Protein AF-A0A838JLQ8-F1 (afdb_monomer)

Structure (mmCIF, N/CA/C/O backbone):
data_AF-A0A838JLQ8-F1
#
_entry.id   AF-A0A838JLQ8-F1
#
loop_
_atom_site.group_PDB
_atom_site.id
_atom_site.type_symbol
_atom_site.label_atom_id
_atom_site.label_alt_id
_atom_site.label_comp_id
_atom_site.label_asym_id
_atom_site.label_entity_id
_atom_site.label_seq_id
_atom_site.pdbx_PDB_ins_code
_atom_site.Cartn_x
_atom_site.Cartn_y
_atom_site.Cartn_z
_atom_site.occupancy
_atom_site.B_iso_or_equiv
_atom_site.auth_seq_id
_atom_site.auth_comp_id
_atom_site.auth_asym_id
_atom_site.auth_atom_id
_atom_site.pdbx_PDB_model_num
ATOM 1 N N . MET A 1 1 ? -21.360 -3.131 9.258 1.00 67.12 1 MET A N 1
ATOM 2 C CA . MET A 1 1 ? -20.466 -2.332 8.387 1.00 67.12 1 MET A CA 1
ATOM 3 C C . MET A 1 1 ? -21.251 -1.895 7.160 1.00 67.12 1 MET A C 1
ATOM 5 O O . MET A 1 1 ? -21.848 -2.758 6.524 1.00 67.12 1 MET A O 1
ATOM 9 N N . ALA A 1 2 ? -21.303 -0.597 6.854 1.00 85.88 2 ALA A N 1
ATOM 10 C CA . ALA A 1 2 ? -21.999 -0.111 5.661 1.00 85.88 2 ALA A CA 1
ATOM 11 C C . ALA A 1 2 ? -21.368 -0.705 4.379 1.00 85.88 2 ALA A C 1
ATOM 13 O O . ALA A 1 2 ? -20.155 -0.934 4.361 1.00 85.88 2 ALA A O 1
ATOM 14 N N . PRO A 1 3 ? -22.140 -0.945 3.302 1.00 89.50 3 PRO A N 1
ATOM 15 C CA . PRO A 1 3 ? -21.611 -1.503 2.050 1.00 89.50 3 PRO A CA 1
ATOM 16 C C . PRO A 1 3 ? -20.455 -0.670 1.472 1.00 89.50 3 PRO A C 1
ATOM 18 O O . PRO A 1 3 ? -19.485 -1.226 0.968 1.00 89.50 3 PRO A O 1
ATOM 21 N N . GLN A 1 4 ? -20.504 0.652 1.648 1.00 91.88 4 GLN A N 1
ATOM 22 C CA . GLN A 1 4 ? -19.445 1.584 1.249 1.00 91.88 4 GLN A CA 1
ATOM 23 C C . GLN A 1 4 ? -18.125 1.329 1.995 1.00 91.88 4 GLN A C 1
ATOM 25 O O . GLN A 1 4 ? -17.062 1.324 1.386 1.00 91.88 4 GLN A O 1
ATOM 30 N N . ALA A 1 5 ? -18.185 1.047 3.300 1.00 89.38 5 ALA A N 1
ATOM 31 C CA . ALA A 1 5 ? -17.001 0.776 4.115 1.00 89.38 5 ALA A CA 1
ATOM 32 C C . ALA A 1 5 ? -16.344 -0.566 3.752 1.00 89.38 5 ALA A C 1
ATOM 34 O O . ALA A 1 5 ? -15.120 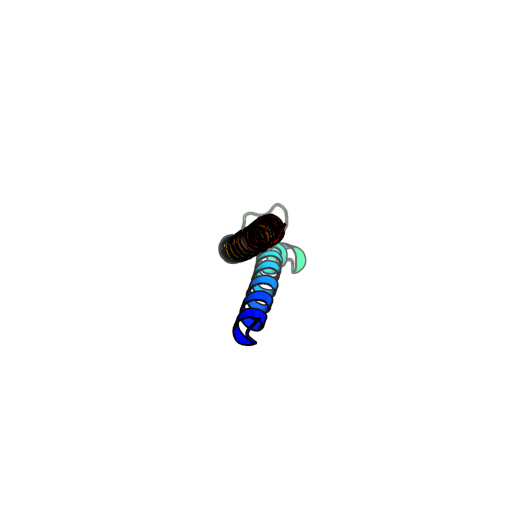-0.675 3.745 1.00 89.38 5 ALA A O 1
ATOM 35 N N . ARG A 1 6 ? -17.146 -1.576 3.384 1.00 93.06 6 ARG A N 1
ATOM 36 C CA . ARG A 1 6 ? -16.625 -2.842 2.844 1.00 93.06 6 ARG A CA 1
ATOM 37 C C . ARG A 1 6 ? -15.935 -2.634 1.500 1.00 93.06 6 ARG A C 1
ATOM 39 O O . ARG A 1 6 ? -14.837 -3.140 1.309 1.00 93.06 6 ARG A O 1
ATOM 46 N N . ALA A 1 7 ? -16.559 -1.875 0.598 1.00 96.25 7 ALA A N 1
ATOM 47 C CA . ALA A 1 7 ? -15.964 -1.546 -0.692 1.00 96.25 7 ALA A CA 1
ATOM 48 C C . ALA A 1 7 ? -14.640 -0.789 -0.519 1.00 96.25 7 ALA A C 1
ATOM 50 O O . ALA A 1 7 ? -13.650 -1.171 -1.128 1.00 96.25 7 ALA A O 1
ATOM 51 N N . ALA A 1 8 ? -14.590 0.209 0.369 1.00 95.06 8 ALA A N 1
ATOM 52 C CA . ALA A 1 8 ? -13.361 0.936 0.680 1.00 95.06 8 ALA A CA 1
ATOM 53 C C . ALA A 1 8 ? -12.256 0.006 1.201 1.00 95.06 8 ALA A C 1
ATOM 55 O O . ALA A 1 8 ? -11.137 0.066 0.706 1.00 95.06 8 ALA A O 1
ATOM 56 N N . LEU A 1 9 ? -12.570 -0.898 2.138 1.00 96.62 9 LEU A N 1
ATOM 57 C CA . LEU A 1 9 ? -11.599 -1.865 2.654 1.00 96.62 9 LEU A CA 1
ATOM 58 C C . LEU A 1 9 ? -11.055 -2.777 1.545 1.00 96.62 9 LEU A C 1
ATOM 60 O O . LEU A 1 9 ? -9.843 -2.948 1.438 1.00 96.62 9 LEU A O 1
ATOM 64 N N . VAL A 1 10 ? -11.936 -3.329 0.705 1.00 97.88 10 VAL A N 1
ATOM 65 C CA . VAL A 1 10 ? -11.534 -4.172 -0.433 1.00 97.88 10 VAL A CA 1
ATOM 66 C C . VAL A 1 10 ? -10.653 -3.385 -1.399 1.00 97.88 10 VAL A C 1
ATOM 68 O O . VAL A 1 10 ? -9.588 -3.871 -1.768 1.00 97.88 10 VAL A O 1
ATOM 71 N N . THR A 1 11 ? -11.042 -2.161 -1.760 1.00 98.00 11 THR A N 1
ATOM 72 C CA . THR A 1 11 ? -10.247 -1.286 -2.629 1.00 98.00 11 THR A CA 1
ATOM 73 C C . THR A 1 11 ? -8.867 -1.014 -2.041 1.00 98.00 11 THR A C 1
ATOM 75 O O . THR A 1 11 ? -7.881 -1.095 -2.765 1.00 98.00 11 THR A O 1
ATOM 78 N N . THR A 1 12 ? -8.765 -0.753 -0.737 1.00 98.25 12 THR A N 1
ATOM 79 C CA . THR A 1 12 ? -7.475 -0.531 -0.072 1.00 98.25 12 THR A CA 1
ATOM 80 C C . THR A 1 12 ? -6.601 -1.785 -0.093 1.00 98.25 12 THR A C 1
ATOM 82 O O . THR A 1 12 ? -5.407 -1.695 -0.368 1.00 98.25 12 THR A O 1
ATOM 85 N N . VAL A 1 13 ? -7.178 -2.967 0.147 1.00 98.44 13 VAL A N 1
ATOM 86 C CA . VAL A 1 13 ? -6.440 -4.240 0.076 1.00 98.44 13 VAL A CA 1
ATOM 87 C C . VAL A 1 13 ? -5.949 -4.508 -1.347 1.00 98.44 13 VAL A C 1
ATOM 89 O O . VAL A 1 13 ? -4.782 -4.838 -1.546 1.00 98.44 13 VAL A O 1
ATOM 92 N N . VAL A 1 14 ? -6.811 -4.321 -2.347 1.00 98.69 14 VAL A N 1
ATOM 93 C CA . VAL A 1 14 ? -6.432 -4.457 -3.759 1.00 98.69 14 VAL A CA 1
ATOM 94 C C . VAL A 1 14 ? -5.347 -3.445 -4.124 1.00 98.69 14 VAL A C 1
ATOM 96 O O . VAL A 1 14 ? -4.366 -3.824 -4.753 1.00 98.69 14 VAL A O 1
ATOM 99 N N . GLY A 1 15 ? -5.474 -2.190 -3.686 1.00 98.62 15 GLY A N 1
ATOM 100 C CA . GLY A 1 15 ? -4.476 -1.142 -3.895 1.00 98.62 15 GLY A CA 1
ATOM 101 C C . GLY A 1 15 ? -3.114 -1.511 -3.313 1.00 98.62 15 GLY A C 1
ATOM 102 O O . GLY A 1 15 ? -2.103 -1.388 -3.998 1.00 98.62 15 GLY A O 1
ATOM 103 N N . PHE A 1 16 ? -3.081 -2.058 -2.097 1.00 98.75 16 PHE A N 1
ATOM 104 C CA . PHE A 1 16 ? -1.848 -2.534 -1.471 1.00 98.75 16 PHE A CA 1
ATOM 105 C C . PHE A 1 16 ? -1.141 -3.598 -2.326 1.00 98.75 16 PHE A C 1
ATOM 107 O O . PHE A 1 16 ? 0.041 -3.456 -2.643 1.00 98.75 16 PHE A O 1
ATOM 114 N N . PHE A 1 17 ? -1.866 -4.634 -2.759 1.00 98.75 17 PHE A N 1
ATOM 115 C CA . PHE A 1 17 ? -1.289 -5.690 -3.596 1.00 98.75 17 PHE A CA 1
ATOM 116 C C . PHE A 1 17 ? -0.950 -5.216 -5.013 1.00 98.75 17 PHE A C 1
ATOM 118 O O . PHE A 1 17 ? 0.049 -5.659 -5.576 1.00 98.75 17 PHE A O 1
ATOM 125 N N . ALA A 1 18 ? -1.719 -4.282 -5.572 1.00 98.75 18 ALA A N 1
ATOM 126 C CA . ALA A 1 18 ? -1.392 -3.641 -6.839 1.00 98.75 18 ALA A CA 1
ATOM 127 C C . ALA A 1 18 ? -0.079 -2.851 -6.740 1.00 98.75 18 ALA A C 1
ATOM 129 O O . ALA A 1 18 ? 0.750 -2.937 -7.639 1.00 98.75 18 ALA A O 1
ATOM 130 N N . GLY A 1 19 ? 0.160 -2.143 -5.632 1.00 98.69 19 GLY A N 1
ATOM 131 C CA . GLY A 1 19 ? 1.428 -1.452 -5.399 1.00 98.69 19 GLY A CA 1
ATOM 132 C C . GLY A 1 19 ? 2.618 -2.413 -5.321 1.00 98.69 19 GLY A C 1
ATOM 133 O O . GLY A 1 19 ? 3.653 -2.148 -5.931 1.00 98.69 19 GLY A O 1
ATOM 134 N N . ILE A 1 20 ? 2.454 -3.563 -4.652 1.00 98.62 20 ILE A N 1
ATOM 135 C CA . ILE A 1 20 ? 3.468 -4.636 -4.634 1.00 98.62 20 ILE A CA 1
ATOM 136 C C . ILE A 1 20 ? 3.739 -5.134 -6.051 1.00 98.62 20 ILE A C 1
ATOM 138 O O . ILE A 1 20 ? 4.895 -5.247 -6.453 1.00 98.62 20 ILE A O 1
ATOM 142 N N . TRP A 1 21 ? 2.682 -5.405 -6.818 1.00 98.56 21 TRP A N 1
ATOM 143 C CA . TRP A 1 21 ? 2.825 -5.838 -8.200 1.00 98.56 21 TRP A CA 1
ATOM 144 C C . TRP A 1 21 ? 3.593 -4.816 -9.041 1.00 98.56 21 TRP A C 1
ATOM 146 O O . TRP A 1 21 ? 4.523 -5.208 -9.732 1.00 98.56 21 TRP A O 1
ATOM 156 N N . ILE A 1 22 ? 3.272 -3.523 -8.944 1.00 98.38 22 ILE A N 1
ATOM 157 C CA . ILE A 1 22 ? 3.955 -2.462 -9.703 1.00 98.38 22 ILE A CA 1
ATOM 158 C C . ILE A 1 22 ? 5.461 -2.434 -9.396 1.00 98.38 22 ILE A C 1
ATOM 160 O O . ILE A 1 22 ? 6.257 -2.314 -10.318 1.00 98.38 22 ILE A O 1
ATOM 164 N N . ILE A 1 23 ? 5.873 -2.611 -8.136 1.00 98.00 23 ILE A N 1
ATOM 165 C CA . ILE A 1 23 ? 7.301 -2.691 -7.770 1.00 98.00 23 ILE A CA 1
ATOM 166 C C . ILE A 1 23 ? 7.991 -3.899 -8.416 1.00 98.00 23 ILE A C 1
ATOM 168 O O . ILE A 1 23 ? 9.155 -3.814 -8.808 1.00 98.00 23 ILE A O 1
ATOM 172 N N . LEU A 1 24 ? 7.298 -5.035 -8.490 1.00 97.44 24 LEU A N 1
ATOM 173 C CA . LEU A 1 24 ? 7.863 -6.293 -8.979 1.00 97.44 24 LEU A CA 1
ATOM 174 C C . LEU A 1 24 ? 7.782 -6.439 -10.506 1.00 97.44 24 LEU A C 1
ATOM 176 O O . LEU A 1 24 ? 8.602 -7.144 -11.096 1.00 97.44 24 LEU A O 1
ATOM 180 N N . ALA A 1 25 ? 6.827 -5.766 -11.149 1.00 97.31 25 ALA A N 1
ATOM 181 C CA . ALA A 1 25 ? 6.542 -5.870 -12.575 1.00 97.31 25 ALA A CA 1
ATOM 182 C C . ALA A 1 25 ? 7.765 -5.631 -13.483 1.00 97.31 25 ALA A C 1
ATOM 184 O O . ALA A 1 25 ? 7.945 -6.446 -14.389 1.00 97.31 25 ALA A O 1
ATOM 185 N N . PRO A 1 26 ? 8.656 -4.642 -13.239 1.00 95.25 26 PRO A N 1
ATOM 186 C CA . PRO A 1 26 ? 9.847 -4.433 -14.069 1.00 95.25 26 PRO A CA 1
ATOM 187 C C . PRO A 1 26 ? 10.744 -5.655 -14.193 1.00 95.25 26 PRO A C 1
ATOM 189 O O . PRO A 1 26 ? 11.302 -5.914 -15.259 1.00 95.25 26 PRO A O 1
ATOM 192 N N . PHE A 1 27 ? 10.856 -6.411 -13.105 1.00 94.25 27 PHE A N 1
ATOM 193 C CA . PHE A 1 27 ? 11.743 -7.559 -13.008 1.00 94.25 27 PHE A CA 1
ATOM 194 C C . PHE A 1 27 ? 11.064 -8.839 -13.493 1.00 94.25 27 PHE A C 1
ATOM 196 O O . PHE A 1 27 ? 11.705 -9.658 -14.138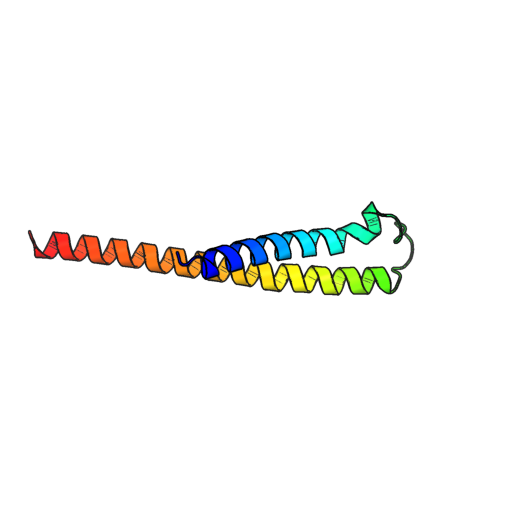 1.00 94.25 27 PHE A O 1
ATOM 203 N N . ILE A 1 28 ? 9.766 -9.002 -13.214 1.00 96.00 28 ILE A N 1
ATOM 204 C CA . ILE A 1 28 ? 8.991 -10.180 -13.636 1.00 96.00 28 ILE A CA 1
ATOM 205 C C . ILE A 1 28 ? 8.694 -10.144 -15.140 1.00 96.00 28 ILE A C 1
ATOM 207 O O . ILE A 1 28 ? 8.719 -11.180 -15.795 1.00 96.00 28 ILE A O 1
ATOM 211 N N . VAL A 1 29 ? 8.391 -8.962 -15.684 1.00 95.00 29 VAL A N 1
ATOM 212 C CA . VAL A 1 29 ? 8.094 -8.754 -17.114 1.00 95.00 29 VAL A CA 1
ATOM 213 C C . VAL A 1 29 ? 9.373 -8.457 -17.915 1.00 95.00 29 VAL A C 1
ATOM 215 O O . VAL A 1 29 ? 9.330 -8.333 -19.134 1.00 95.00 29 VAL A O 1
ATOM 218 N N . GLU A 1 30 ? 10.521 -8.374 -17.238 1.00 91.44 30 GLU A N 1
ATOM 219 C CA . GLU A 1 30 ? 11.862 -8.278 -17.829 1.00 91.44 30 GLU A CA 1
ATOM 220 C C . GLU A 1 30 ? 12.120 -7.033 -18.703 1.00 91.44 30 GLU A C 1
ATOM 222 O O . GLU A 1 30 ? 13.055 -7.012 -19.505 1.00 91.44 30 GLU A O 1
ATOM 227 N N . TYR A 1 31 ? 11.353 -5.949 -18.528 1.00 91.25 31 TYR A N 1
ATOM 228 C CA . TYR A 1 31 ? 11.708 -4.658 -19.137 1.00 91.25 31 TYR A CA 1
ATOM 229 C C . TYR A 1 31 ? 12.787 -3.904 -18.347 1.00 91.25 31 TYR A C 1
ATOM 231 O O . TYR A 1 31 ? 13.452 -3.034 -18.907 1.00 91.25 31 TYR A O 1
ATOM 239 N N . GLN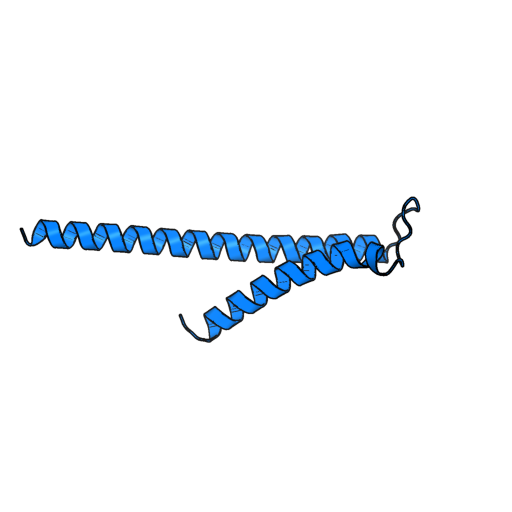 A 1 32 ? 13.010 -4.263 -17.079 1.00 93.69 32 GLN A N 1
ATOM 240 C CA . GLN A 1 32 ? 14.223 -3.924 -16.340 1.00 93.69 32 GLN A CA 1
ATOM 241 C C . GLN A 1 32 ? 15.127 -5.151 -16.256 1.00 93.69 32 GLN A C 1
ATOM 243 O O . GLN A 1 32 ? 14.817 -6.118 -15.559 1.00 93.69 32 GLN A O 1
ATOM 248 N N . LYS A 1 33 ? 16.295 -5.088 -16.896 1.00 90.06 33 LYS A N 1
ATOM 249 C CA . LYS A 1 33 ? 17.311 -6.135 -16.765 1.00 90.06 33 LYS A CA 1
ATOM 250 C C . LYS A 1 33 ? 18.054 -6.018 -15.439 1.00 90.06 33 LYS A C 1
ATOM 252 O O . LYS A 1 33 ? 18.365 -4.923 -14.964 1.00 90.06 33 LYS A O 1
ATOM 257 N N . VAL A 1 34 ? 18.353 -7.169 -14.845 1.00 85.06 34 VAL A N 1
ATOM 258 C CA . VAL A 1 34 ? 19.118 -7.263 -13.598 1.00 85.06 34 VAL A CA 1
ATOM 259 C C . VAL A 1 34 ? 20.585 -6.939 -13.875 1.00 85.06 34 VAL A C 1
ATOM 261 O O . VAL A 1 34 ? 21.189 -7.515 -14.775 1.00 85.06 34 VAL A O 1
ATOM 264 N N . GLY A 1 35 ? 21.161 -6.032 -13.084 1.00 84.94 35 GLY A N 1
ATOM 265 C CA . GLY A 1 35 ? 22.559 -5.605 -13.218 1.00 84.94 35 GLY A CA 1
ATOM 266 C C . GLY A 1 35 ? 22.789 -4.459 -14.208 1.00 84.94 35 GLY A C 1
ATOM 267 O O . GLY A 1 35 ? 23.912 -3.974 -14.298 1.00 84.94 35 GLY A O 1
ATOM 268 N N . GLU A 1 36 ? 21.746 -4.004 -14.905 1.00 91.00 36 GLU A N 1
ATOM 269 C CA . GLU A 1 36 ? 21.771 -2.757 -15.674 1.00 91.00 36 GLU A CA 1
ATOM 270 C C . GLU A 1 36 ? 21.263 -1.583 -14.826 1.00 91.00 36 GLU A C 1
ATOM 272 O O . GLU A 1 36 ? 20.527 -1.766 -13.848 1.00 91.00 36 GLU A O 1
ATOM 277 N N . ASP A 1 37 ? 21.637 -0.366 -15.227 1.00 94.75 37 ASP A N 1
ATOM 278 C CA . ASP A 1 37 ? 21.095 0.852 -14.635 1.00 94.75 37 ASP A CA 1
ATOM 279 C C . ASP A 1 37 ? 19.567 0.887 -14.762 1.00 94.75 37 ASP A C 1
ATOM 281 O O . ASP A 1 37 ? 18.968 0.386 -15.721 1.00 94.75 37 ASP A O 1
ATOM 285 N N . TRP A 1 38 ? 18.910 1.484 -13.768 1.00 94.12 38 TRP A N 1
ATOM 286 C CA . TRP A 1 38 ? 17.458 1.584 -13.785 1.00 94.12 38 TRP A CA 1
ATOM 287 C C . TRP A 1 38 ? 16.986 2.569 -14.840 1.00 94.12 38 TRP A C 1
ATOM 289 O O . TRP A 1 38 ? 17.305 3.764 -14.784 1.00 94.12 38 TRP A O 1
ATOM 299 N N . ILE A 1 39 ? 16.152 2.069 -15.749 1.00 95.38 39 ILE A N 1
ATOM 300 C CA . ILE A 1 39 ? 15.446 2.916 -16.702 1.00 95.38 39 ILE A CA 1
ATOM 301 C C . ILE A 1 39 ? 14.406 3.770 -15.972 1.00 95.38 39 ILE A C 1
ATOM 303 O O . ILE A 1 39 ? 13.944 3.439 -14.875 1.00 95.38 39 ILE A O 1
ATOM 307 N N . ASP A 1 40 ? 14.016 4.883 -16.587 1.00 96.25 40 ASP A N 1
ATOM 308 C CA . ASP A 1 40 ? 13.100 5.832 -15.950 1.00 96.25 40 ASP A CA 1
ATOM 309 C C . ASP A 1 40 ? 11.725 5.219 -15.651 1.00 96.25 40 ASP A C 1
ATOM 311 O O . ASP A 1 40 ? 11.121 5.552 -14.631 1.00 96.25 40 ASP A O 1
ATOM 315 N N . ALA A 1 41 ? 11.279 4.253 -16.463 1.00 95.25 41 ALA A N 1
ATOM 316 C CA . ALA A 1 41 ? 10.067 3.479 -16.193 1.00 95.25 41 ALA A CA 1
ATOM 317 C C . ALA A 1 41 ? 10.155 2.723 -14.854 1.00 95.25 41 ALA A C 1
ATOM 319 O O . ALA A 1 41 ? 9.279 2.877 -14.012 1.00 95.25 41 ALA A O 1
ATOM 320 N N . THR A 1 42 ? 11.255 2.012 -14.592 1.00 96.19 42 THR A N 1
ATOM 321 C CA . THR A 1 42 ? 11.484 1.284 -13.332 1.00 96.19 42 THR A CA 1
ATOM 322 C C . THR A 1 42 ? 11.480 2.216 -12.128 1.00 96.19 42 THR A C 1
ATOM 324 O O . THR A 1 42 ? 10.871 1.911 -11.107 1.00 96.19 42 THR A O 1
ATOM 327 N N . LYS A 1 43 ? 12.131 3.382 -12.231 1.00 97.25 43 LYS A N 1
ATOM 328 C CA . LYS A 1 43 ? 12.122 4.378 -11.146 1.00 97.25 43 LYS A CA 1
ATOM 329 C C . LYS A 1 43 ? 10.701 4.866 -10.867 1.00 97.25 43 LYS A C 1
ATOM 331 O O . LYS A 1 43 ? 10.316 4.977 -9.705 1.00 97.25 43 LYS A O 1
ATOM 336 N N . ASN A 1 44 ? 9.934 5.149 -11.920 1.00 98.00 44 ASN A N 1
ATOM 337 C CA . ASN A 1 44 ? 8.545 5.571 -11.798 1.00 98.00 44 ASN A CA 1
ATOM 338 C C . ASN A 1 44 ? 7.672 4.482 -11.161 1.00 98.00 44 ASN A C 1
ATOM 340 O O . ASN A 1 44 ? 6.871 4.788 -10.280 1.00 98.00 44 ASN A O 1
ATOM 344 N N . ASP A 1 45 ? 7.862 3.223 -11.549 1.00 97.62 45 ASP A N 1
ATOM 345 C CA . ASP A 1 45 ? 7.142 2.085 -10.980 1.00 97.62 45 ASP A CA 1
ATOM 346 C C . ASP A 1 45 ? 7.470 1.910 -9.492 1.00 97.62 45 ASP A C 1
ATOM 348 O O . ASP A 1 45 ? 6.566 1.769 -8.670 1.00 97.62 45 ASP A O 1
ATOM 352 N N . LEU A 1 46 ? 8.743 2.026 -9.103 1.00 97.44 46 LEU A N 1
ATOM 353 C CA . LEU A 1 46 ? 9.149 1.942 -7.698 1.00 97.44 46 LEU A CA 1
ATOM 354 C C . LEU A 1 46 ? 8.537 3.052 -6.840 1.00 97.44 46 LEU A C 1
ATOM 356 O O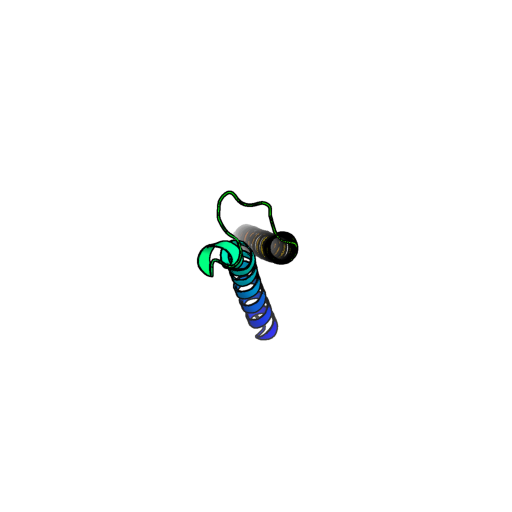 . LEU A 1 46 ? 8.017 2.771 -5.758 1.00 97.44 46 LEU A O 1
ATOM 360 N N . TRP A 1 47 ? 8.556 4.300 -7.317 1.00 98.31 47 TRP A N 1
ATOM 361 C CA . TRP A 1 47 ? 7.923 5.412 -6.605 1.00 98.31 47 TRP A CA 1
ATOM 362 C C . TRP A 1 47 ? 6.404 5.250 -6.537 1.00 98.31 47 TRP A C 1
ATOM 364 O O . TRP A 1 47 ? 5.826 5.354 -5.456 1.00 98.31 47 TRP A O 1
ATOM 374 N N . THR A 1 48 ? 5.761 4.936 -7.662 1.00 98.44 48 THR A N 1
ATOM 375 C CA . THR A 1 48 ? 4.302 4.784 -7.756 1.00 98.44 48 THR A CA 1
ATOM 376 C C . THR A 1 48 ? 3.809 3.628 -6.890 1.00 98.44 48 THR A C 1
ATOM 378 O O . THR A 1 48 ? 2.921 3.807 -6.052 1.00 98.44 48 THR A O 1
ATOM 381 N N . GLY A 1 49 ? 4.410 2.448 -7.045 1.00 98.56 49 GLY A N 1
ATOM 382 C CA . GLY A 1 49 ? 4.084 1.264 -6.262 1.00 98.56 49 GLY A CA 1
ATOM 383 C C . GLY A 1 49 ? 4.380 1.471 -4.778 1.00 98.56 49 GLY A C 1
ATOM 384 O O . GLY A 1 49 ? 3.529 1.179 -3.940 1.00 98.56 49 GLY A O 1
ATOM 385 N N . GLY A 1 50 ? 5.527 2.071 -4.443 1.00 98.56 50 GLY A N 1
ATOM 386 C CA . GLY A 1 50 ? 5.904 2.386 -3.064 1.00 98.56 50 GLY A CA 1
ATOM 387 C C . GLY A 1 50 ? 4.928 3.341 -2.375 1.00 98.56 50 GLY A C 1
ATOM 388 O O . GLY A 1 50 ? 4.486 3.070 -1.258 1.00 98.56 50 GLY A O 1
ATOM 389 N N . THR A 1 51 ? 4.526 4.428 -3.042 1.00 98.75 51 THR A N 1
ATOM 390 C CA . THR A 1 51 ? 3.514 5.358 -2.517 1.00 98.75 51 THR A CA 1
ATOM 391 C C . THR A 1 51 ? 2.164 4.669 -2.321 1.00 98.75 51 THR A C 1
ATOM 393 O O . THR A 1 51 ? 1.531 4.848 -1.277 1.00 98.75 51 THR A O 1
ATOM 396 N N . LEU A 1 52 ? 1.735 3.843 -3.278 1.00 98.69 52 LEU A N 1
ATOM 397 C CA . LEU A 1 52 ? 0.467 3.124 -3.184 1.00 98.69 52 LEU A CA 1
ATOM 398 C C . LEU A 1 52 ? 0.460 2.118 -2.022 1.00 98.69 52 LEU A C 1
ATOM 400 O O . LEU A 1 52 ? -0.515 2.062 -1.268 1.00 98.69 52 LEU A O 1
ATOM 404 N N . ILE A 1 53 ? 1.559 1.380 -1.828 1.00 98.81 53 ILE A N 1
ATOM 405 C CA . ILE A 1 53 ? 1.758 0.493 -0.672 1.00 98.81 53 ILE A CA 1
ATOM 406 C C . ILE A 1 53 ? 1.674 1.297 0.622 1.00 98.81 53 ILE A C 1
ATOM 408 O O . ILE A 1 53 ? 0.916 0.922 1.513 1.00 98.81 53 ILE A O 1
ATOM 412 N N . ALA A 1 54 ? 2.417 2.401 0.728 1.00 98.75 54 ALA A N 1
ATOM 413 C CA . ALA A 1 54 ? 2.506 3.186 1.955 1.00 98.75 54 ALA A CA 1
ATOM 414 C C . ALA A 1 54 ? 1.141 3.738 2.393 1.00 98.75 54 ALA A C 1
ATOM 416 O O . ALA A 1 54 ? 0.744 3.561 3.545 1.00 98.75 54 ALA A O 1
ATOM 417 N N . ILE A 1 55 ? 0.390 4.351 1.473 1.00 98.75 55 ILE A N 1
ATOM 418 C CA . ILE A 1 55 ? -0.936 4.915 1.768 1.00 98.75 55 ILE A CA 1
ATOM 419 C C . ILE A 1 55 ? -1.934 3.805 2.111 1.00 98.75 55 ILE A C 1
ATOM 421 O O . ILE A 1 55 ? -2.707 3.939 3.065 1.00 98.75 55 ILE A O 1
ATOM 425 N N . SER A 1 56 ? -1.910 2.694 1.372 1.00 98.69 56 SER A N 1
ATOM 426 C CA . SER A 1 56 ? -2.824 1.575 1.617 1.00 98.69 56 SER A CA 1
ATOM 427 C C . SER A 1 56 ? -2.533 0.906 2.961 1.00 98.69 56 SER A C 1
ATOM 429 O O . SER A 1 56 ? -3.449 0.686 3.750 1.00 98.69 56 SER A O 1
ATOM 431 N N . ALA A 1 57 ? -1.258 0.655 3.268 1.00 98.69 57 ALA A N 1
ATOM 432 C CA . ALA A 1 57 ? -0.824 0.090 4.540 1.00 98.69 57 ALA A CA 1
ATOM 433 C C . ALA A 1 57 ? -1.200 0.999 5.712 1.00 98.69 57 ALA A C 1
ATOM 435 O O . ALA A 1 57 ? -1.804 0.529 6.672 1.00 98.69 57 ALA A O 1
ATOM 436 N N . LEU A 1 58 ? -0.916 2.303 5.617 1.00 98.69 58 LEU A N 1
ATOM 437 C CA . LEU A 1 58 ? -1.295 3.266 6.649 1.00 98.69 58 LEU A CA 1
ATOM 438 C C . LEU A 1 58 ? -2.809 3.261 6.885 1.00 98.69 58 LEU A C 1
ATOM 440 O O . LEU A 1 58 ? -3.257 3.217 8.027 1.00 98.69 58 LEU A O 1
ATOM 444 N N . THR A 1 59 ? -3.598 3.243 5.811 1.00 98.31 59 THR A N 1
ATOM 445 C CA . THR A 1 59 ? -5.062 3.191 5.894 1.00 98.31 59 THR A CA 1
ATOM 446 C C . THR A 1 59 ? -5.545 1.922 6.602 1.00 98.31 59 THR A C 1
ATOM 448 O O . THR A 1 59 ? -6.398 2.000 7.484 1.00 98.31 59 THR A O 1
ATOM 451 N N . LEU A 1 60 ? -4.981 0.758 6.261 1.00 98.19 60 LEU A N 1
ATOM 452 C CA . LEU A 1 60 ? -5.313 -0.521 6.897 1.00 98.19 60 LEU A CA 1
ATOM 453 C C . LEU A 1 60 ? -4.916 -0.549 8.376 1.00 98.19 60 LEU A C 1
ATOM 455 O O . LEU A 1 60 ? -5.694 -1.012 9.208 1.00 98.19 60 LEU A O 1
ATOM 459 N N . LEU A 1 61 ? -3.735 -0.024 8.712 1.00 98.50 61 LEU A N 1
ATOM 460 C CA . LEU A 1 61 ? -3.251 0.064 10.090 1.00 98.50 61 LEU A CA 1
ATOM 461 C C . LEU A 1 61 ? -4.142 0.971 10.938 1.00 98.50 61 LEU A C 1
ATOM 463 O O . LEU A 1 61 ? -4.529 0.585 12.038 1.00 98.50 61 LEU A O 1
ATOM 467 N N . LEU A 1 62 ? -4.513 2.145 10.422 1.00 97.94 62 LEU A N 1
ATOM 468 C CA . LEU A 1 62 ? -5.436 3.053 11.102 1.00 97.94 62 LEU A CA 1
ATOM 469 C C . LEU A 1 62 ? -6.812 2.410 11.283 1.00 97.94 62 LEU A C 1
ATOM 471 O O . LEU A 1 62 ? -7.369 2.454 12.377 1.00 97.94 62 LEU A O 1
ATOM 475 N N . PHE A 1 63 ? -7.338 1.765 10.239 1.00 95.56 63 PHE A N 1
ATOM 476 C CA . PHE A 1 63 ? -8.605 1.044 10.315 1.00 95.56 63 PHE A CA 1
ATOM 477 C C . PHE A 1 63 ? -8.578 -0.039 11.406 1.00 95.56 63 PHE A C 1
ATOM 479 O O . PHE A 1 63 ? -9.485 -0.098 12.236 1.00 95.56 63 PHE A O 1
ATOM 486 N N . ALA A 1 64 ? -7.520 -0.852 11.450 1.00 96.31 64 ALA A N 1
ATOM 487 C CA . ALA A 1 64 ? -7.349 -1.883 12.468 1.00 96.31 64 ALA A CA 1
ATOM 488 C C . ALA A 1 64 ? -7.209 -1.287 13.878 1.00 96.31 64 ALA A C 1
ATOM 490 O O . ALA A 1 64 ? -7.860 -1.758 14.809 1.00 96.31 64 ALA A O 1
ATOM 491 N N . ALA A 1 65 ? -6.409 -0.230 14.040 1.00 97.69 65 ALA A N 1
ATOM 492 C CA . ALA A 1 65 ? -6.203 0.431 15.325 1.00 97.69 65 ALA A CA 1
ATOM 493 C C . ALA A 1 65 ? -7.505 1.018 15.890 1.00 97.69 65 ALA A C 1
ATOM 495 O O . ALA A 1 65 ? -7.795 0.845 17.075 1.00 97.69 65 ALA A O 1
ATOM 496 N N . PHE A 1 66 ? -8.316 1.672 15.053 1.00 96.12 66 PHE A N 1
ATOM 497 C CA . PHE A 1 66 ? -9.615 2.192 15.480 1.00 96.12 66 PHE A CA 1
ATOM 498 C C . PHE A 1 66 ? -10.603 1.073 15.806 1.00 96.12 66 PHE A C 1
ATOM 500 O O . PHE A 1 66 ? -11.230 1.123 16.859 1.00 96.12 66 PHE A O 1
ATOM 507 N N . ALA A 1 67 ? -10.674 0.023 14.984 1.00 94.44 67 ALA A N 1
ATOM 508 C CA . ALA A 1 67 ? -11.542 -1.120 15.259 1.00 94.44 67 ALA A CA 1
ATOM 509 C C . ALA A 1 67 ? -11.196 -1.809 16.593 1.00 94.44 67 ALA A C 1
ATOM 511 O O . ALA A 1 67 ? -12.092 -2.157 17.360 1.00 94.44 67 ALA A O 1
ATOM 512 N N . LEU A 1 68 ? -9.903 -1.965 16.898 1.00 97.25 68 LEU A N 1
ATOM 513 C CA . LEU A 1 68 ? -9.436 -2.521 18.171 1.00 97.25 68 LEU A CA 1
ATOM 514 C C . LEU A 1 68 ? -9.755 -1.603 19.356 1.00 97.25 68 LEU A C 1
ATOM 516 O O . LEU A 1 68 ? -10.196 -2.082 20.398 1.00 97.25 68 LEU A O 1
ATOM 520 N N . ARG A 1 69 ? -9.564 -0.287 19.199 1.00 97.00 69 ARG A N 1
ATOM 521 C CA . ARG A 1 69 ? -9.901 0.705 20.230 1.00 97.00 69 ARG A CA 1
ATOM 522 C C . ARG A 1 69 ? -11.390 0.687 20.567 1.00 97.00 69 ARG A C 1
ATOM 524 O O . ARG A 1 69 ? -11.747 0.749 21.741 1.00 97.00 69 ARG A O 1
ATOM 531 N N . ASP A 1 70 ? -12.241 0.619 19.550 1.00 95.88 70 ASP A N 1
ATOM 532 C CA . ASP A 1 70 ? -13.692 0.601 19.730 1.00 95.88 70 ASP A CA 1
ATOM 533 C C . ASP A 1 70 ? -14.149 -0.710 20.381 1.00 95.88 70 ASP A C 1
ATOM 535 O O . ASP A 1 70 ? -14.974 -0.687 21.292 1.00 95.88 70 ASP A O 1
ATOM 539 N N . ALA A 1 71 ? -13.553 -1.843 19.992 1.00 95.06 71 ALA A N 1
ATOM 540 C CA . ALA A 1 71 ? -13.811 -3.132 20.628 1.00 95.06 71 ALA A CA 1
ATOM 541 C C . ALA A 1 71 ? -13.404 -3.144 22.112 1.00 95.06 71 ALA A C 1
ATOM 543 O O . ALA A 1 71 ? -14.171 -3.615 22.947 1.00 95.06 71 ALA A O 1
ATOM 544 N N . ALA A 1 72 ? -12.237 -2.588 22.456 1.00 96.69 72 ALA A N 1
ATOM 545 C CA . ALA A 1 72 ? -11.776 -2.506 23.843 1.00 96.69 72 ALA A CA 1
ATOM 546 C C . ALA A 1 72 ? -12.726 -1.675 24.722 1.00 96.69 72 ALA A C 1
ATOM 548 O O . ALA A 1 72 ? -13.076 -2.095 25.821 1.00 96.69 72 ALA A O 1
ATOM 549 N N . ARG A 1 73 ? -13.205 -0.535 24.209 1.00 96.44 73 ARG A N 1
ATOM 550 C CA . ARG A 1 73 ? -14.166 0.329 24.915 1.00 96.44 73 ARG A CA 1
ATOM 551 C C . ARG A 1 73 ? -15.521 -0.335 25.130 1.00 96.44 73 ARG A C 1
ATOM 553 O O . ARG A 1 73 ? -16.129 -0.139 26.173 1.00 96.44 73 ARG A O 1
ATOM 560 N N . ALA A 1 74 ? -15.995 -1.108 24.155 1.00 94.94 74 ALA A N 1
ATOM 561 C CA . ALA A 1 74 ? -17.256 -1.831 24.286 1.00 94.94 74 ALA A CA 1
ATOM 562 C C . ALA A 1 74 ? -17.194 -2.902 25.390 1.00 94.94 74 ALA A C 1
ATOM 564 O O . ALA A 1 74 ? -18.176 -3.108 26.095 1.00 94.94 74 ALA A O 1
ATOM 565 N N . VAL A 1 75 ? -16.039 -3.558 25.557 1.00 95.56 75 VAL A N 1
ATOM 566 C CA . VAL A 1 75 ? -15.815 -4.540 26.632 1.00 95.56 75 VAL A CA 1
ATOM 567 C C . VAL A 1 75 ? -15.776 -3.864 28.004 1.00 95.56 75 VAL A C 1
ATOM 569 O O . VAL A 1 75 ? -16.398 -4.363 28.934 1.00 95.56 75 VAL A O 1
ATOM 572 N N . GLU A 1 7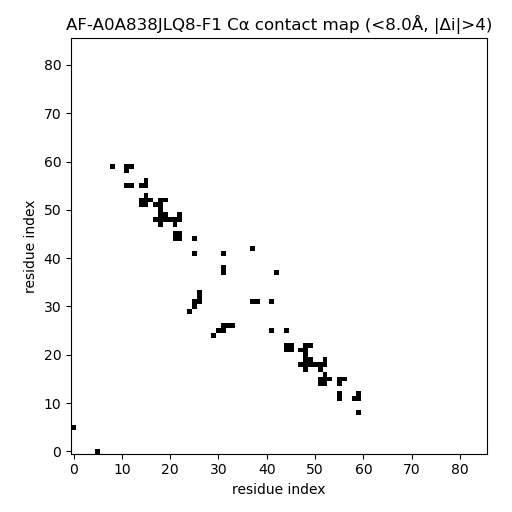6 ? -15.086 -2.727 28.124 1.00 95.12 76 GLU A N 1
ATOM 573 C CA . GLU A 1 76 ? -15.013 -1.947 29.370 1.00 95.12 76 GLU A CA 1
ATOM 574 C C . GLU A 1 76 ? -16.410 -1.506 29.837 1.00 95.12 76 GLU A C 1
ATOM 576 O O . GLU A 1 76 ? -16.801 -1.777 30.966 1.00 95.12 76 GLU A O 1
ATOM 581 N N . GLN A 1 77 ? -17.218 -0.954 28.926 1.00 93.44 77 GLN A N 1
ATOM 582 C CA . GLN A 1 77 ? -18.588 -0.518 29.225 1.00 93.44 77 GLN A CA 1
ATOM 583 C C . GLN A 1 77 ? -19.523 -1.660 29.636 1.00 93.44 77 GLN A C 1
ATOM 585 O O . GLN A 1 77 ? -20.405 -1.460 30.467 1.00 93.44 77 GLN A O 1
ATOM 590 N N . ALA A 1 78 ? -19.361 -2.847 29.045 1.00 91.88 78 ALA A N 1
ATOM 591 C CA . ALA A 1 78 ? -20.148 -4.014 29.427 1.00 91.88 78 ALA A CA 1
ATOM 592 C C . ALA A 1 78 ? -19.800 -4.489 30.848 1.00 91.88 78 ALA A C 1
ATOM 594 O O . ALA A 1 78 ? -20.700 -4.833 31.606 1.00 91.88 78 ALA A O 1
ATOM 595 N N . GLY A 1 79 ? -18.514 -4.455 31.219 1.00 91.00 79 GLY A N 1
ATOM 596 C CA . GLY A 1 79 ? -18.067 -4.817 32.565 1.00 91.00 79 GLY A CA 1
ATOM 597 C C . GLY A 1 79 ? -18.557 -3.850 33.645 1.00 91.00 79 GLY A C 1
ATOM 598 O O . GLY A 1 79 ? -18.987 -4.296 34.706 1.00 91.00 79 GLY A O 1
ATOM 599 N N . ASP A 1 80 ? -18.545 -2.544 33.367 1.00 91.12 80 ASP A N 1
ATOM 600 C CA . ASP A 1 80 ? -19.045 -1.533 34.308 1.00 91.12 80 ASP A CA 1
ATOM 601 C C . ASP A 1 80 ? -20.559 -1.674 34.545 1.00 91.12 80 ASP A C 1
ATOM 603 O O . ASP A 1 80 ? -21.016 -1.600 35.684 1.00 91.12 80 ASP A O 1
ATOM 607 N N . ALA A 1 81 ? -21.338 -1.945 33.491 1.00 86.06 81 ALA A N 1
ATOM 608 C CA . ALA A 1 81 ? -22.782 -2.157 33.607 1.00 86.06 81 ALA A CA 1
ATOM 609 C C . ALA A 1 81 ? -23.131 -3.398 34.452 1.00 86.06 81 ALA A C 1
ATOM 611 O O . ALA A 1 81 ? 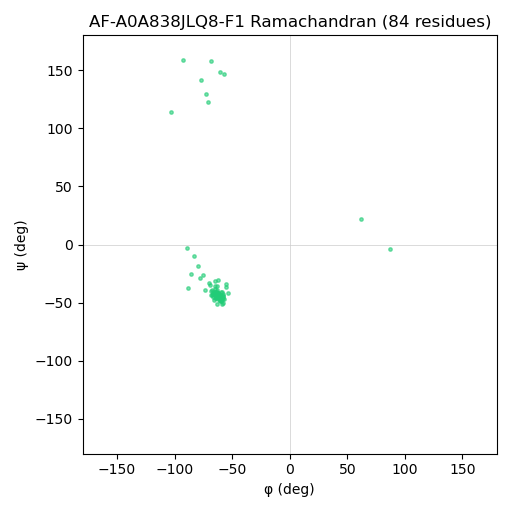-24.034 -3.341 35.281 1.00 86.06 81 ALA A O 1
ATOM 612 N N . GLU A 1 82 ? -22.392 -4.502 34.290 1.00 81.94 82 GLU A N 1
ATOM 613 C CA . GLU A 1 82 ? -22.569 -5.708 35.113 1.00 81.94 82 GLU A CA 1
ATOM 614 C C . GLU A 1 82 ? -22.214 -5.468 36.592 1.00 81.94 82 GLU A C 1
ATOM 616 O O . GLU A 1 82 ? -22.826 -6.073 37.471 1.00 81.94 82 GLU A O 1
ATOM 621 N N . ALA A 1 83 ? -21.255 -4.580 36.879 1.00 80.94 83 ALA A N 1
ATOM 622 C CA . ALA A 1 83 ? -20.855 -4.227 38.242 1.00 80.94 83 ALA A CA 1
ATOM 623 C C . ALA A 1 83 ? -21.830 -3.258 38.939 1.00 80.94 83 ALA A C 1
ATOM 625 O O . ALA A 1 83 ? -21.943 -3.288 40.163 1.00 80.94 83 ALA A O 1
ATOM 626 N N . GLU A 1 84 ? -22.530 -2.397 38.192 1.00 78.69 84 GLU A N 1
ATOM 627 C CA . GLU A 1 84 ? -23.577 -1.517 38.738 1.00 78.69 84 GLU A CA 1
ATOM 628 C C . GLU A 1 84 ? -24.889 -2.265 39.046 1.00 78.6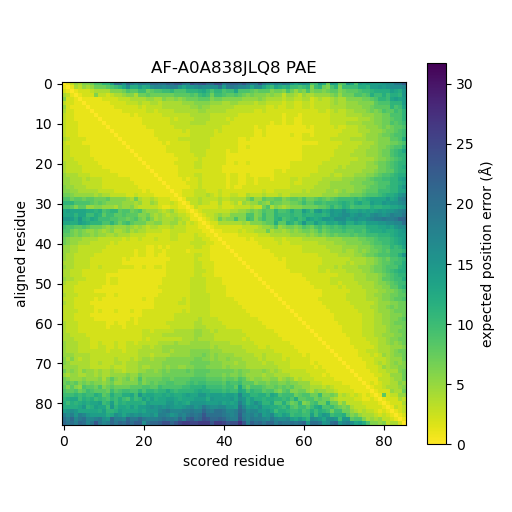9 8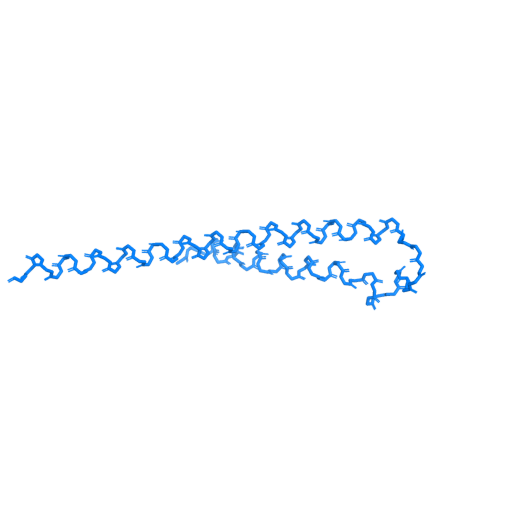4 GLU A C 1
ATOM 630 O O . GLU A 1 84 ? -25.652 -1.832 39.912 1.00 78.69 84 GLU A O 1
ATOM 635 N N . GLU A 1 85 ? -25.161 -3.382 38.362 1.00 76.50 85 GLU A N 1
ATOM 636 C CA . GLU A 1 85 ? -26.357 -4.214 38.578 1.00 76.50 85 GLU A CA 1
ATOM 637 C C . GLU A 1 85 ? -26.227 -5.225 39.743 1.00 76.50 85 GLU A C 1
ATOM 639 O O . GLU A 1 85 ? -27.235 -5.825 40.134 1.00 76.50 85 GLU A O 1
ATOM 644 N N . SER A 1 86 ? -25.025 -5.415 40.308 1.00 63.28 86 SER A N 1
ATOM 645 C CA . SER A 1 86 ? -24.715 -6.372 41.393 1.00 63.28 86 SER A CA 1
ATOM 646 C C . SER A 1 86 ? -24.643 -5.745 42.785 1.00 63.28 86 SER A C 1
ATOM 648 O O . SER A 1 86 ? -25.164 -6.371 43.739 1.00 63.28 86 SER A O 1
#

Mean predicted aligned error: 4.88 Å

Radius of gyration: 21.1 Å; Cα contacts (8 Å, |Δi|>4): 48; chains: 1; bounding box: 49×16×60 Å

Solvent-accessible surface area (backbone atoms only — not comparable to full-atom values): 4681 Å² total; per-residue (Å²): 130,59,72,67,58,53,51,50,52,52,51,37,53,51,41,25,54,49,12,52,46,41,51,46,41,36,61,76,71,55,80,44,59,88,92,53,83,82,50,72,66,51,54,50,28,41,52,53,12,48,51,38,28,52,56,26,49,50,51,52,51,51,51,50,52,51,54,51,52,53,53,54,52,55,52,52,54,52,53,53,54,58,61,74,76,106

Foldseek 3Di:
DDPVVVVVLVVLVVLLVVLVCLQCVCVVVVVDPPPDDDDPSNVVSPVSSVVSNVVSVVVVVVVVVVVVVVVVVVVVVVVVVVVVVD

Sequence (86 aa):
MAPQARAALVTTVVGFFAGIWIILAPFIVEYQKVGEDWIDATKNDLWTGGTLIAISALTLLLFAAFALRDAARAVEQAGDAEAEES

pLDDT: mean 94.23, std 6.56, range [63.28, 98.81]

Secondary structure (DSSP, 8-state):
--HHHHHHHHHHHHHHHHHHHHHHHHHHTTSS-TTSPPPHHHHHHHHHHHHHHHHHHHHHHHHHHHHHHHHHHHHHHHHHHHHH--

Nearest PDB structures (foldseek):
  7o3w-assembly1_A  TM=4.438E-01  e=8.350E+00  Synechocystis sp. PCC 6803 substr. Kazusa
  7o40-assembly1_F  TM=3.991E-01  e=7.822E+00  Synechocystis sp. PCC 6803 substr. Kazusa
  7o3y-assembly1_E  TM=3.981E-01  e=9.514E+00  Synechocystis sp. PCC 6803 subs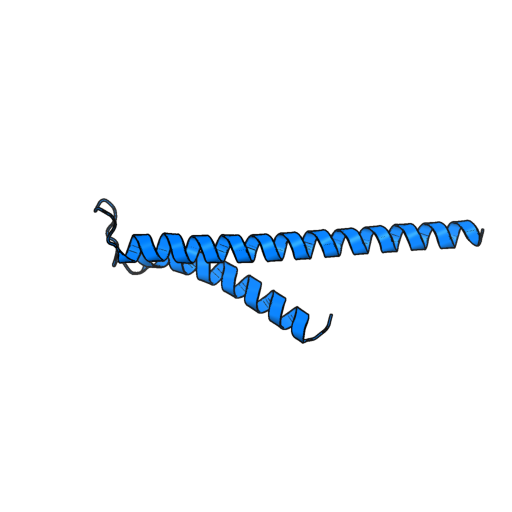tr. Kazusa